Protein AF-A0A9P7K120-F1 (afdb_monomer_lite)

pLDDT: mean 93.37, std 8.49, range [53.16, 98.81]

Secondary structure (DSSP, 8-state):
--TT--S----TTTT-TTS--EEEEEEPTT--S-TT-EEE-B----TTS---B---EEEEEEE--GGGHHHHHHHHHHHHHH-GGGGGGS-TTEEEE-SEEEE-S-EEEEETTEEEEE-SHHHHHHHHHHHHHHHHHHHHHTTPPP--S-TT-

InterPro domains:
  IPR000209 Peptidase S8/S53 domain [PF00082] (11-138)
  IPR030400 Sedolisin domain [PS51695] (1-153)
  IPR036852 Peptidase S8/S53 domain superfamily [G3DSA:3.40.50.200] (1-153)
  IPR036852 Peptidase S8/S53 domain superfamily [SSF52743] (6-152)
  IPR050819 Tripeptidyl-peptidase I and related peptidases [PTHR14218] (6-152)

Radius of gyration: 17.69 Å; chains: 1; bounding box: 47×36×46 Å

Structure (mmCIF, N/CA/C/O backbone):
data_AF-A0A9P7K120-F1
#
_entry.id   AF-A0A9P7K120-F1
#
loop_
_atom_site.group_PDB
_atom_site.id
_atom_site.type_symbol
_atom_site.label_atom_id
_atom_site.label_alt_id
_atom_site.label_comp_id
_atom_site.label_asym_id
_atom_site.label_entity_id
_atom_site.label_seq_id
_atom_site.pdbx_PDB_ins_code
_atom_site.Cartn_x
_atom_site.Cartn_y
_atom_site.Cartn_z
_atom_site.occupancy
_atom_site.B_iso_or_equiv
_atom_site.auth_seq_id
_atom_site.auth_comp_id
_atom_site.auth_asym_id
_atom_site.auth_atom_id
_atom_site.pdbx_PDB_model_num
ATOM 1 N N . MET A 1 1 ? 14.335 -11.509 -5.312 1.00 54.91 1 MET A N 1
ATOM 2 C CA . MET A 1 1 ? 13.696 -11.378 -6.643 1.00 54.91 1 MET A CA 1
ATOM 3 C C . MET A 1 1 ? 14.367 -12.345 -7.598 1.00 54.91 1 MET A C 1
ATOM 5 O O . MET A 1 1 ? 15.561 -12.558 -7.448 1.00 54.91 1 MET A O 1
ATOM 9 N N . ASN A 1 2 ? 13.616 -12.971 -8.507 1.00 53.16 2 ASN A N 1
ATOM 10 C CA . ASN A 1 2 ? 14.176 -13.886 -9.502 1.00 53.16 2 ASN A CA 1
ATOM 11 C C . ASN A 1 2 ? 14.543 -13.073 -10.762 1.00 53.16 2 ASN A C 1
ATOM 13 O O . ASN A 1 2 ? 13.625 -12.598 -11.427 1.00 53.16 2 ASN A O 1
ATOM 17 N N . PRO A 1 3 ? 15.836 -12.886 -11.090 1.00 55.62 3 PRO A N 1
ATOM 18 C CA . PRO A 1 3 ? 16.260 -12.065 -12.226 1.00 55.62 3 PRO A CA 1
ATOM 19 C C . PRO A 1 3 ? 15.857 -12.631 -13.602 1.00 55.62 3 PRO A C 1
ATOM 21 O O . PRO A 1 3 ? 15.981 -11.924 -14.594 1.00 55.62 3 PRO A O 1
ATOM 24 N N . GLY A 1 4 ? 15.337 -13.865 -13.672 1.00 63.47 4 GLY A N 1
ATOM 25 C CA . GLY A 1 4 ? 14.730 -14.444 -14.879 1.00 63.47 4 GLY A CA 1
ATOM 26 C C . GLY A 1 4 ? 13.198 -14.360 -14.934 1.00 63.47 4 GLY A C 1
ATOM 27 O O . GLY A 1 4 ? 12.593 -14.949 -15.828 1.00 63.47 4 GLY A O 1
ATOM 28 N N . ALA A 1 5 ? 12.546 -13.695 -13.973 1.00 70.81 5 ALA A N 1
ATOM 29 C CA . ALA A 1 5 ? 11.091 -13.572 -13.964 1.00 70.81 5 ALA A CA 1
ATOM 30 C C . ALA A 1 5 ? 10.608 -12.602 -15.051 1.00 70.81 5 ALA A C 1
ATOM 32 O O . ALA A 1 5 ? 11.035 -11.453 -15.119 1.00 70.81 5 ALA A O 1
ATOM 33 N N . THR A 1 6 ? 9.663 -13.061 -15.866 1.00 83.38 6 THR A N 1
ATOM 34 C CA . THR A 1 6 ? 9.026 -12.277 -16.937 1.00 83.38 6 THR A CA 1
ATOM 35 C C . THR A 1 6 ? 7.705 -11.633 -16.508 1.00 83.38 6 THR A C 1
ATOM 37 O O . THR A 1 6 ? 7.078 -10.931 -17.295 1.00 83.38 6 THR A O 1
ATOM 40 N N . GLN A 1 7 ? 7.272 -11.869 -15.265 1.00 89.25 7 GLN A N 1
ATOM 41 C CA . GLN A 1 7 ? 6.018 -11.371 -14.701 1.00 89.25 7 GLN A CA 1
ATOM 42 C C . GLN A 1 7 ? 6.246 -10.730 -13.332 1.00 89.25 7 GLN A C 1
ATOM 44 O O . GLN A 1 7 ? 7.143 -11.122 -12.581 1.00 89.25 7 GLN A O 1
ATOM 49 N N . PHE A 1 8 ? 5.396 -9.766 -12.989 1.00 92.81 8 PHE A N 1
ATOM 50 C CA . PHE A 1 8 ? 5.364 -9.159 -11.667 1.00 92.81 8 PHE A CA 1
ATOM 51 C C . PHE A 1 8 ? 4.856 -10.148 -10.614 1.00 92.81 8 PHE A C 1
ATOM 53 O O . PHE A 1 8 ? 3.960 -10.958 -10.859 1.00 92.81 8 PHE A O 1
ATOM 60 N N . ALA A 1 9 ? 5.428 -10.058 -9.413 1.00 92.50 9 ALA A N 1
ATOM 61 C CA . ALA A 1 9 ? 5.109 -10.927 -8.289 1.00 92.50 9 ALA A CA 1
ATOM 62 C C . ALA A 1 9 ? 4.296 -10.149 -7.237 1.00 92.50 9 ALA A C 1
ATOM 64 O O . ALA A 1 9 ? 4.876 -9.350 -6.499 1.00 92.50 9 ALA A O 1
ATOM 65 N N . PRO A 1 10 ? 2.968 -10.348 -7.152 1.00 94.75 10 PRO A N 1
ATOM 66 C CA . PRO A 1 10 ? 2.157 -9.683 -6.142 1.00 94.75 10 PRO A CA 1
ATOM 67 C C . PRO A 1 10 ? 2.482 -10.195 -4.735 1.00 94.75 10 PRO A C 1
ATOM 69 O O . PRO A 1 10 ? 2.697 -11.388 -4.518 1.00 94.75 10 PRO A O 1
ATOM 72 N N . ALA A 1 11 ? 2.456 -9.289 -3.764 1.00 95.12 11 ALA A N 1
ATOM 73 C CA . ALA A 1 11 ? 2.742 -9.570 -2.368 1.00 95.12 11 ALA A CA 1
ATOM 74 C C . ALA A 1 11 ? 1.497 -10.065 -1.615 1.00 95.12 11 ALA A C 1
ATOM 76 O O . ALA A 1 11 ? 0.367 -9.615 -1.828 1.00 95.12 11 ALA A O 1
ATOM 77 N N . TRP A 1 12 ? 1.717 -10.978 -0.676 1.00 95.06 12 TRP A N 1
ATOM 78 C CA . TRP A 1 12 ? 0.747 -11.389 0.337 1.00 95.06 12 TRP A CA 1
ATOM 79 C C . TRP A 1 12 ? 1.204 -10.843 1.702 1.00 95.06 12 TRP A C 1
ATOM 81 O O . TRP A 1 12 ? 2.408 -10.868 1.954 1.00 95.06 12 TRP A O 1
ATOM 91 N N . PRO A 1 13 ? 0.310 -10.345 2.581 1.00 97.19 13 PRO A N 1
ATOM 92 C CA . PRO A 1 13 ? -1.154 -10.329 2.486 1.00 97.19 13 PRO A CA 1
ATOM 93 C C . PRO A 1 13 ? -1.765 -9.141 1.726 1.00 97.19 13 PRO A C 1
ATOM 95 O O . PRO A 1 13 ? -2.984 -9.085 1.603 1.00 97.19 13 PRO A O 1
ATOM 98 N N . ALA A 1 14 ? -0.968 -8.221 1.174 1.00 97.81 14 ALA A N 1
ATOM 99 C CA . ALA A 1 14 ? -1.475 -7.020 0.490 1.00 97.81 14 ALA A CA 1
ATOM 100 C C . ALA A 1 14 ? -2.471 -7.320 -0.653 1.00 97.81 14 ALA A C 1
ATOM 102 O O . ALA A 1 14 ? -3.445 -6.600 -0.854 1.00 97.81 14 ALA A O 1
ATOM 103 N N . SER A 1 15 ? -2.274 -8.425 -1.374 1.00 98.00 15 SER A N 1
ATOM 104 C CA . SER A 1 15 ? -3.174 -8.863 -2.447 1.00 98.00 15 SER A CA 1
ATOM 105 C C . SER A 1 15 ? -4.504 -9.481 -1.976 1.00 98.00 15 SER A C 1
ATOM 107 O O . SER A 1 15 ? -5.339 -9.824 -2.816 1.00 98.00 15 SER A O 1
ATOM 109 N N . CYS A 1 16 ? -4.732 -9.619 -0.666 1.00 98.19 16 CYS A N 1
ATOM 110 C CA . CYS A 1 16 ? -6.006 -10.048 -0.091 1.00 98.19 16 CYS A CA 1
ATOM 111 C C . CYS A 1 16 ? -7.083 -8.962 -0.296 1.00 98.19 1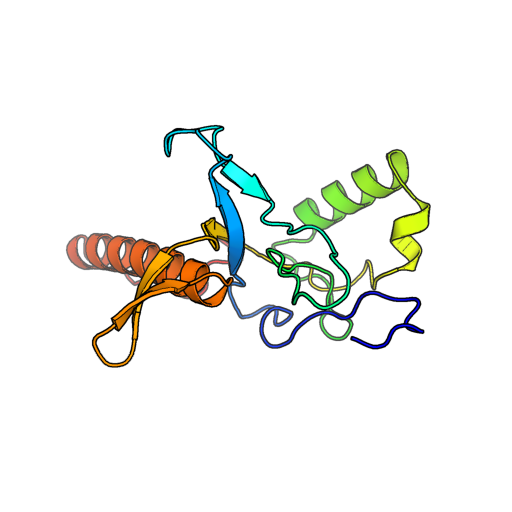6 CYS A C 1
ATOM 113 O O . CYS A 1 16 ? -6.825 -7.797 0.014 1.00 98.19 16 CYS A O 1
ATOM 115 N N . PRO A 1 17 ? -8.297 -9.295 -0.776 1.00 98.19 17 PRO A N 1
ATOM 116 C CA . PRO A 1 17 ? -9.369 -8.314 -0.958 1.00 98.19 17 PRO A CA 1
ATOM 117 C C . PRO A 1 17 ? -10.047 -7.895 0.357 1.00 98.19 17 PRO A C 1
ATOM 119 O O . PRO A 1 17 ? -10.892 -7.014 0.343 1.00 98.19 17 PRO A O 1
ATOM 122 N N . TRP A 1 18 ? -9.695 -8.503 1.493 1.00 97.88 18 TRP A N 1
ATOM 123 C CA . TRP A 1 18 ? -10.229 -8.145 2.818 1.00 97.88 18 TRP A CA 1
ATOM 124 C C . TRP A 1 18 ? -9.223 -7.388 3.691 1.00 97.88 18 TRP A C 1
ATOM 126 O O . TRP A 1 18 ? -9.461 -7.182 4.877 1.00 97.88 18 TRP A O 1
ATOM 136 N N . VAL A 1 19 ? -8.090 -6.989 3.112 1.00 98.06 19 VAL A N 1
ATOM 137 C CA . VAL A 1 19 ? -7.067 -6.173 3.768 1.00 98.06 19 VAL A CA 1
ATOM 138 C C . VAL A 1 19 ? -7.016 -4.829 3.060 1.00 98.06 19 VAL A C 1
ATOM 140 O O . VAL A 1 19 ? -6.917 -4.788 1.834 1.00 98.06 19 VAL A O 1
ATOM 143 N N . THR A 1 20 ? -7.031 -3.744 3.832 1.00 98.44 20 THR A N 1
ATOM 144 C CA . THR A 1 20 ? -6.653 -2.420 3.332 1.00 98.44 20 THR A CA 1
ATOM 145 C C . THR A 1 20 ? -5.135 -2.373 3.188 1.00 98.44 20 THR A C 1
ATOM 147 O O . THR A 1 20 ? -4.409 -2.260 4.174 1.00 98.44 20 THR A O 1
ATOM 150 N N . ALA A 1 21 ? -4.643 -2.525 1.963 1.00 98.50 21 ALA A N 1
ATOM 151 C CA . ALA A 1 21 ? -3.222 -2.523 1.655 1.00 98.50 21 ALA A CA 1
ATOM 152 C C . ALA A 1 21 ? -2.698 -1.085 1.562 1.00 98.50 21 ALA A C 1
ATOM 154 O O . ALA A 1 21 ? -3.264 -0.264 0.838 1.00 98.50 21 ALA A O 1
ATOM 155 N N . VAL A 1 22 ? -1.596 -0.799 2.258 1.00 98.69 22 VAL A N 1
ATOM 156 C CA . VAL A 1 22 ? -0.960 0.524 2.280 1.00 98.69 22 VAL A CA 1
ATOM 157 C C . VAL A 1 22 ? 0.361 0.473 1.520 1.00 98.69 22 VAL A C 1
ATOM 159 O O . VAL A 1 22 ? 1.261 -0.290 1.870 1.00 98.69 22 VAL A O 1
ATOM 162 N N . GLY A 1 23 ? 0.450 1.268 0.456 1.00 98.31 23 GLY A N 1
ATOM 163 C CA . GLY A 1 23 ? 1.672 1.481 -0.310 1.00 98.31 23 GLY A CA 1
ATOM 164 C C . GLY A 1 23 ? 2.502 2.646 0.216 1.00 98.31 23 GLY A C 1
ATOM 165 O O . GLY A 1 23 ? 2.141 3.305 1.193 1.00 98.31 23 GLY A O 1
ATOM 166 N N . GLY A 1 24 ? 3.625 2.888 -0.451 1.00 97.75 24 GLY A N 1
ATOM 167 C CA . GLY A 1 24 ? 4.609 3.882 -0.041 1.00 97.75 24 GLY A CA 1
ATOM 168 C C . GLY A 1 24 ? 4.769 5.043 -1.013 1.00 97.75 24 GLY A C 1
ATOM 169 O O . GLY A 1 24 ? 4.964 4.859 -2.215 1.00 97.75 24 GLY A O 1
ATOM 170 N N . THR A 1 25 ? 4.765 6.240 -0.455 1.00 96.56 25 THR A N 1
ATOM 171 C CA . THR A 1 25 ? 5.145 7.495 -1.108 1.00 96.56 25 THR A CA 1
ATOM 172 C C . THR A 1 25 ? 6.379 8.090 -0.433 1.00 96.56 25 THR A C 1
ATOM 174 O O . THR A 1 25 ? 6.858 7.580 0.580 1.00 96.56 25 THR A O 1
ATOM 177 N N . GLN A 1 26 ? 6.923 9.162 -0.993 1.00 94.69 26 GLN A N 1
ATOM 178 C CA . GLN A 1 26 ? 7.965 9.965 -0.364 1.00 94.69 26 GLN A CA 1
ATOM 179 C C . GLN A 1 26 ? 7.691 11.450 -0.581 1.00 94.69 26 GLN A C 1
ATOM 181 O O . GLN A 1 26 ? 7.099 11.842 -1.589 1.00 94.69 26 GLN A O 1
ATOM 186 N N . VAL A 1 27 ? 8.158 12.287 0.341 1.00 93.31 27 VAL A N 1
ATOM 187 C CA . VAL A 1 27 ? 8.254 13.730 0.094 1.00 93.31 27 VAL A CA 1
ATOM 188 C C . VAL A 1 27 ? 9.437 13.985 -0.840 1.00 93.31 27 VAL A C 1
ATOM 190 O O . VAL A 1 27 ? 10.535 13.478 -0.607 1.00 93.31 27 VAL A O 1
ATOM 193 N N . LYS A 1 28 ? 9.218 14.777 -1.893 1.00 90.06 28 LYS A N 1
ATOM 194 C CA . LYS A 1 28 ? 10.255 15.193 -2.845 1.00 90.06 28 LYS A CA 1
ATOM 195 C C . LYS A 1 28 ? 11.460 15.776 -2.112 1.00 90.06 28 LYS A C 1
ATOM 197 O O . LYS A 1 28 ? 11.310 16.583 -1.193 1.00 90.06 28 LYS A O 1
ATOM 202 N N . ALA A 1 29 ? 12.659 15.406 -2.553 1.00 85.19 29 ALA A N 1
ATOM 203 C CA . ALA A 1 29 ? 13.896 15.895 -1.958 1.00 85.19 29 ALA A CA 1
ATOM 204 C C . ALA A 1 29 ? 13.934 17.436 -1.940 1.00 85.19 29 ALA A C 1
ATOM 206 O O . ALA A 1 29 ? 13.723 18.088 -2.963 1.00 85.19 29 ALA A O 1
ATOM 207 N N . GLY A 1 30 ? 14.189 18.014 -0.763 1.00 83.44 30 GLY A N 1
ATOM 208 C CA . GLY A 1 30 ? 14.235 19.466 -0.563 1.00 83.44 30 GLY A CA 1
ATOM 209 C C . GLY A 1 30 ? 12.872 20.166 -0.504 1.00 83.44 30 GLY A C 1
ATOM 210 O O . GLY A 1 30 ? 12.837 21.387 -0.360 1.00 83.44 30 GLY A O 1
ATOM 211 N N . ALA A 1 31 ? 11.757 19.435 -0.591 1.00 87.69 31 ALA A N 1
ATOM 212 C CA . ALA A 1 31 ? 10.424 19.995 -0.415 1.00 87.69 31 ALA A CA 1
ATOM 213 C C . ALA A 1 31 ? 9.958 19.903 1.045 1.00 87.69 31 ALA A C 1
ATOM 215 O O . ALA A 1 31 ? 10.287 18.969 1.776 1.00 87.69 31 ALA A O 1
ATOM 216 N N . SER A 1 32 ? 9.129 20.861 1.454 1.00 85.19 32 SER A N 1
ATOM 217 C CA . SER A 1 32 ? 8.347 20.750 2.686 1.00 85.19 32 SER A CA 1
ATOM 218 C C . SER A 1 32 ? 7.168 19.797 2.482 1.00 85.19 32 SER A C 1
ATOM 220 O O . SER A 1 32 ? 6.668 19.656 1.367 1.00 85.19 32 SER A O 1
ATOM 222 N N . ALA A 1 33 ? 6.673 19.193 3.564 1.00 81.44 33 ALA A N 1
ATOM 223 C CA . ALA A 1 33 ? 5.476 18.352 3.553 1.00 81.44 33 ALA A CA 1
ATOM 224 C C . ALA A 1 33 ? 4.197 19.191 3.342 1.00 81.44 33 ALA A C 1
ATOM 226 O O . ALA A 1 33 ? 3.433 1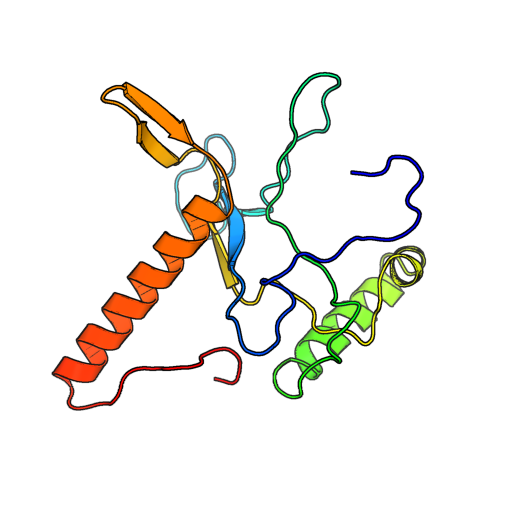9.450 4.269 1.00 81.44 33 ALA A O 1
ATOM 227 N N . VAL A 1 34 ? 3.992 19.654 2.109 1.00 85.81 34 VAL A N 1
ATOM 228 C CA . VAL A 1 34 ? 2.825 20.421 1.655 1.00 85.81 34 VAL A CA 1
ATOM 229 C C . VAL A 1 34 ? 2.100 19.667 0.534 1.00 85.81 34 VAL A C 1
ATOM 231 O O . VAL A 1 34 ? 2.710 18.820 -0.127 1.00 85.81 34 VAL A O 1
ATOM 234 N N . PRO A 1 35 ? 0.812 19.956 0.271 1.00 83.75 35 PRO A N 1
ATOM 235 C CA . PRO A 1 35 ? 0.097 19.337 -0.842 1.00 83.75 35 PRO A CA 1
ATOM 236 C C . PRO A 1 35 ? 0.868 19.460 -2.169 1.00 83.75 35 PRO A C 1
ATOM 238 O O . PRO A 1 35 ? 1.339 20.538 -2.524 1.00 83.75 35 PRO A O 1
ATOM 241 N N . GLY A 1 36 ? 1.014 18.348 -2.899 1.00 85.50 36 GLY A N 1
ATOM 242 C CA . GLY A 1 36 ? 1.759 18.278 -4.170 1.00 85.50 36 GLY A CA 1
ATOM 243 C C . GLY A 1 36 ? 3.266 17.996 -4.044 1.00 85.50 36 GLY A C 1
ATOM 244 O O . GLY A 1 36 ? 3.938 17.763 -5.059 1.00 85.50 36 GLY A O 1
ATOM 245 N N . ALA A 1 37 ? 3.801 17.968 -2.820 1.00 90.12 37 ALA A N 1
ATOM 246 C CA . ALA A 1 37 ? 5.193 17.606 -2.550 1.00 90.12 37 ALA A CA 1
ATOM 247 C C . ALA A 1 37 ? 5.433 16.088 -2.472 1.00 90.12 37 ALA A C 1
ATOM 249 O O . ALA A 1 37 ? 6.579 15.664 -2.386 1.00 90.12 37 ALA A O 1
ATOM 250 N N . GLU A 1 38 ? 4.378 15.277 -2.502 1.00 94.69 38 GLU A N 1
ATOM 251 C CA . GLU A 1 38 ? 4.454 13.822 -2.384 1.00 94.69 38 GLU A CA 1
ATOM 252 C C . GLU A 1 38 ? 4.535 13.145 -3.762 1.00 94.69 38 GLU A C 1
ATOM 254 O O . GLU A 1 38 ? 3.876 13.563 -4.719 1.00 94.69 38 GLU A O 1
ATOM 259 N N . GLU A 1 39 ? 5.358 12.106 -3.873 1.00 94.81 39 GLU A N 1
ATOM 260 C CA . GLU A 1 39 ? 5.525 11.290 -5.076 1.00 94.81 39 GLU A CA 1
ATOM 261 C C . GLU A 1 39 ? 5.656 9.802 -4.735 1.00 94.81 39 GLU A C 1
ATOM 263 O O . GLU A 1 39 ? 5.760 9.416 -3.570 1.00 94.81 39 GLU A O 1
ATOM 268 N N . VAL A 1 40 ? 5.637 8.945 -5.756 1.00 95.88 40 VAL A N 1
ATOM 269 C CA . VAL A 1 40 ? 5.848 7.504 -5.570 1.00 95.88 40 VAL A CA 1
ATOM 270 C C . VAL A 1 40 ? 7.239 7.275 -4.984 1.00 95.88 40 VAL A C 1
ATOM 272 O O . VAL A 1 40 ? 8.229 7.729 -5.555 1.00 95.88 40 VAL A O 1
ATOM 275 N N . TRP A 1 41 ? 7.328 6.528 -3.883 1.00 94.75 41 TRP A N 1
ATOM 276 C CA . TRP A 1 41 ? 8.623 6.075 -3.386 1.00 94.75 41 TRP A CA 1
ATOM 277 C C . TRP A 1 41 ? 9.159 4.991 -4.317 1.00 94.75 41 TRP A C 1
ATOM 279 O O . TRP A 1 41 ? 8.574 3.909 -4.435 1.00 94.75 41 TRP A O 1
ATOM 289 N N . ASN A 1 42 ? 10.239 5.304 -5.025 1.00 92.44 42 ASN A N 1
ATOM 290 C CA . ASN A 1 42 ? 10.876 4.404 -5.974 1.00 92.44 42 ASN A CA 1
ATOM 291 C C . ASN A 1 42 ? 12.373 4.708 -6.034 1.00 92.44 42 ASN A C 1
ATOM 293 O O . ASN A 1 42 ? 12.797 5.663 -6.686 1.00 92.44 42 ASN A O 1
ATOM 297 N N . GLU A 1 43 ? 13.163 3.914 -5.324 1.00 86.75 43 GLU A N 1
ATOM 298 C CA . GLU A 1 43 ? 14.605 4.106 -5.265 1.00 86.75 43 GLU A CA 1
ATOM 299 C C . GLU A 1 43 ? 15.296 3.581 -6.521 1.00 86.75 43 GLU A C 1
ATOM 301 O O . GLU A 1 43 ? 14.869 2.614 -7.157 1.00 86.75 43 GLU A O 1
ATOM 306 N N . ALA A 1 44 ? 16.402 4.231 -6.879 1.00 80.44 44 ALA A N 1
ATOM 307 C CA . ALA A 1 44 ? 17.212 3.802 -8.004 1.00 80.44 44 ALA A CA 1
ATOM 308 C C . ALA A 1 44 ? 17.805 2.411 -7.744 1.00 80.44 44 ALA A C 1
ATOM 310 O O . ALA A 1 44 ? 18.324 2.120 -6.666 1.00 80.44 44 ALA A O 1
ATOM 311 N N . ILE A 1 45 ? 17.790 1.564 -8.772 1.00 77.94 45 ILE A N 1
ATOM 312 C CA . ILE A 1 45 ? 18.474 0.274 -8.731 1.00 77.94 45 ILE A CA 1
ATOM 313 C C . ILE A 1 45 ? 19.974 0.539 -8.881 1.00 77.94 45 ILE A C 1
ATOM 315 O O . ILE A 1 45 ? 20.456 0.820 -9.979 1.00 77.94 45 ILE A O 1
ATOM 319 N N . VAL A 1 46 ? 20.711 0.446 -7.774 1.00 79.44 46 VAL A N 1
ATOM 320 C CA . VAL A 1 46 ? 22.172 0.586 -7.743 1.00 79.44 46 VAL A CA 1
ATOM 321 C C . VAL A 1 46 ? 22.798 -0.782 -7.439 1.00 79.44 46 VAL A C 1
ATOM 323 O O . VAL A 1 46 ? 22.410 -1.417 -6.456 1.00 79.44 46 VAL A O 1
ATOM 326 N N . PRO A 1 47 ? 23.755 -1.275 -8.252 1.00 78.94 47 PRO A N 1
ATOM 327 C CA . PRO A 1 47 ? 24.415 -2.552 -7.991 1.00 78.94 47 PRO A CA 1
ATOM 328 C C . PRO A 1 47 ? 25.018 -2.614 -6.583 1.00 78.94 47 PRO A C 1
ATOM 330 O O . PRO A 1 47 ? 25.771 -1.730 -6.185 1.00 78.94 47 PRO A O 1
ATOM 333 N N . GLY A 1 48 ? 24.693 -3.670 -5.834 1.00 76.12 48 GLY A N 1
ATOM 334 C CA . GLY A 1 48 ? 25.183 -3.871 -4.465 1.00 76.12 48 GLY A CA 1
ATOM 335 C C . GLY A 1 48 ? 24.401 -3.130 -3.374 1.00 76.12 48 GLY A C 1
ATOM 336 O O . GLY A 1 48 ? 24.721 -3.305 -2.202 1.00 76.12 48 GLY A O 1
ATOM 337 N N . VAL A 1 49 ? 23.366 -2.360 -3.726 1.00 75.00 49 VAL A N 1
ATOM 338 C CA . VAL A 1 49 ? 22.494 -1.659 -2.773 1.00 75.00 49 VAL A CA 1
ATOM 339 C C . VAL A 1 49 ? 21.087 -2.250 -2.849 1.00 75.00 49 VAL A C 1
ATOM 341 O O . VAL A 1 49 ? 20.567 -2.518 -3.935 1.00 75.00 49 VAL A O 1
ATOM 344 N N . ALA A 1 50 ? 20.469 -2.492 -1.692 1.00 73.75 50 ALA A N 1
ATOM 345 C CA . ALA A 1 50 ? 19.059 -2.857 -1.646 1.00 73.75 50 ALA A CA 1
ATOM 346 C C . ALA A 1 50 ? 18.228 -1.687 -2.183 1.00 73.75 50 ALA A C 1
ATOM 348 O O . ALA A 1 50 ? 18.435 -0.551 -1.775 1.00 73.75 50 ALA A O 1
ATOM 349 N N . PHE A 1 51 ? 17.305 -1.969 -3.096 1.00 76.88 51 PHE A N 1
ATOM 350 C CA . PHE A 1 51 ? 16.364 -0.975 -3.589 1.00 76.88 51 PHE A CA 1
ATOM 351 C C . PHE A 1 51 ? 15.004 -1.214 -2.958 1.00 76.88 51 PHE A C 1
ATOM 353 O O . PHE A 1 51 ? 14.575 -2.362 -2.782 1.00 76.88 51 PHE A O 1
ATOM 360 N N . PHE A 1 52 ? 14.303 -0.128 -2.680 1.00 85.38 52 PHE A N 1
ATOM 361 C CA . PHE A 1 52 ? 12.964 -0.189 -2.139 1.00 85.38 52 PHE A CA 1
ATOM 362 C C . PHE A 1 52 ? 11.985 0.630 -2.980 1.00 85.38 52 PHE A C 1
ATOM 364 O O . PHE A 1 52 ? 12.341 1.556 -3.707 1.00 85.38 52 PHE A O 1
ATOM 371 N N . SER A 1 53 ? 10.717 0.235 -2.925 1.00 92.19 53 SER A N 1
ATOM 372 C CA . SER A 1 53 ? 9.637 0.941 -3.605 1.00 92.19 53 SER A CA 1
ATOM 373 C C . SER A 1 53 ? 8.344 0.814 -2.813 1.00 92.19 53 SER A C 1
ATOM 375 O O . SER A 1 53 ? 8.201 -0.068 -1.962 1.00 92.19 53 SER A O 1
ATOM 377 N N . GLY A 1 54 ? 7.377 1.671 -3.132 1.00 93.69 54 GLY A N 1
ATOM 378 C CA . GLY A 1 54 ? 6.083 1.725 -2.460 1.00 93.69 54 GLY A CA 1
ATOM 379 C C . GLY A 1 54 ? 5.235 0.456 -2.544 1.00 93.69 54 GLY A C 1
ATOM 380 O O . GLY A 1 54 ? 4.287 0.329 -1.777 1.00 93.69 54 GLY A O 1
ATOM 381 N N . GLY A 1 55 ? 5.569 -0.488 -3.428 1.00 94.19 55 GLY A N 1
ATOM 382 C CA . GLY A 1 55 ? 4.820 -1.725 -3.619 1.00 94.19 55 GLY A CA 1
ATOM 383 C C . GLY A 1 55 ? 3.455 -1.513 -4.285 1.00 94.19 55 GLY A C 1
ATOM 384 O O . GLY A 1 55 ? 2.755 -0.529 -4.074 1.00 94.19 55 GLY A O 1
ATOM 385 N N . GLY A 1 56 ? 3.059 -2.474 -5.110 1.00 96.50 56 GLY A N 1
ATOM 386 C CA . GLY A 1 56 ? 1.783 -2.449 -5.814 1.00 96.50 56 GLY A CA 1
ATOM 387 C C . GLY A 1 56 ? 1.726 -3.548 -6.861 1.00 96.50 56 GLY A C 1
ATOM 388 O O . GLY A 1 56 ? 2.746 -4.158 -7.187 1.00 96.50 56 GLY A O 1
ATOM 389 N N . GLY A 1 57 ? 0.534 -3.833 -7.368 1.00 96.81 57 GLY A N 1
ATOM 390 C CA . GLY A 1 57 ? 0.355 -4.836 -8.410 1.00 96.81 57 GLY A CA 1
ATOM 391 C C . GLY A 1 57 ? -1.029 -5.458 -8.404 1.00 96.81 57 GLY A C 1
ATOM 392 O O . GLY A 1 57 ? -1.961 -4.932 -7.805 1.00 96.81 57 GLY A O 1
ATOM 393 N N . PHE A 1 58 ? -1.148 -6.599 -9.081 1.00 98.44 58 PHE A N 1
ATOM 394 C CA . PHE A 1 58 ? -2.399 -7.329 -9.252 1.00 98.44 58 PHE A CA 1
ATOM 395 C C . PHE A 1 58 ? -2.258 -8.758 -8.739 1.00 98.44 58 PHE A C 1
ATOM 397 O O . PHE A 1 58 ? -1.304 -9.454 -9.075 1.00 98.44 58 PHE A O 1
ATOM 404 N N . SER A 1 59 ? -3.216 -9.207 -7.930 1.00 98.12 59 SER A N 1
ATOM 405 C CA . SER A 1 59 ? -3.238 -10.561 -7.381 1.00 98.12 59 SER A CA 1
ATOM 406 C C . SER A 1 59 ? -3.292 -11.631 -8.475 1.00 98.12 59 SER A C 1
ATOM 408 O O . SER A 1 59 ? -4.120 -11.569 -9.382 1.00 98.12 59 SER A O 1
ATOM 410 N N . ASN A 1 60 ? -2.499 -12.690 -8.317 1.00 97.19 60 ASN A N 1
ATOM 411 C CA . ASN A 1 60 ? -2.604 -13.907 -9.131 1.00 97.19 60 ASN A CA 1
ATOM 412 C C . ASN A 1 60 ? -3.631 -14.911 -8.570 1.00 97.19 60 ASN A C 1
ATOM 414 O O . ASN A 1 60 ? -3.811 -15.979 -9.144 1.00 97.19 60 ASN A O 1
ATOM 418 N N . ARG A 1 61 ? -4.289 -14.593 -7.444 1.00 96.88 61 ARG A N 1
ATOM 419 C CA . ARG A 1 61 ? -5.202 -15.509 -6.737 1.00 96.88 61 ARG A CA 1
ATOM 420 C C . ARG A 1 61 ? -6.623 -14.978 -6.615 1.00 96.88 61 ARG A C 1
ATOM 422 O O . ARG A 1 61 ? -7.569 -15.734 -6.809 1.00 96.88 61 ARG A O 1
ATOM 429 N N . PHE A 1 62 ? -6.778 -13.708 -6.257 1.00 98.44 62 PHE A N 1
ATOM 430 C CA . PHE A 1 62 ? -8.090 -13.117 -6.006 1.00 98.44 62 PHE A CA 1
ATOM 431 C C . PHE A 1 62 ? -8.535 -12.303 -7.220 1.00 98.44 62 PHE A C 1
ATOM 433 O O . PHE A 1 62 ? -7.750 -11.473 -7.686 1.00 98.44 62 PHE A O 1
ATOM 440 N N . PRO A 1 63 ? -9.762 -12.510 -7.732 1.00 98.44 63 PRO A N 1
ATOM 441 C CA . PRO A 1 63 ? -10.299 -11.688 -8.810 1.00 98.44 63 PRO A CA 1
ATOM 442 C C . PRO A 1 63 ? -10.497 -10.245 -8.339 1.00 98.44 63 PRO A C 1
ATOM 444 O O . PRO A 1 63 ? -10.557 -9.981 -7.136 1.00 98.44 63 PRO A O 1
ATOM 447 N N . THR A 1 64 ? -10.623 -9.309 -9.280 1.00 98.50 64 THR A N 1
ATOM 448 C CA . THR A 1 64 ? -10.952 -7.912 -8.971 1.00 98.50 64 THR A CA 1
ATOM 449 C C . THR A 1 64 ? -12.290 -7.827 -8.210 1.00 98.50 64 THR A C 1
ATOM 451 O O . THR A 1 64 ? -13.334 -8.155 -8.783 1.00 98.50 64 THR A O 1
ATOM 454 N N . PRO A 1 65 ? -12.301 -7.391 -6.935 1.00 98.19 65 PRO A N 1
ATOM 455 C CA . PRO A 1 65 ? -13.533 -7.263 -6.165 1.00 98.19 65 PRO A CA 1
ATOM 456 C C . PRO A 1 65 ? -14.407 -6.120 -6.692 1.00 98.19 65 PRO A C 1
ATOM 458 O O . PRO A 1 65 ? -13.898 -5.138 -7.234 1.00 98.19 65 PRO A O 1
ATOM 461 N N . ALA A 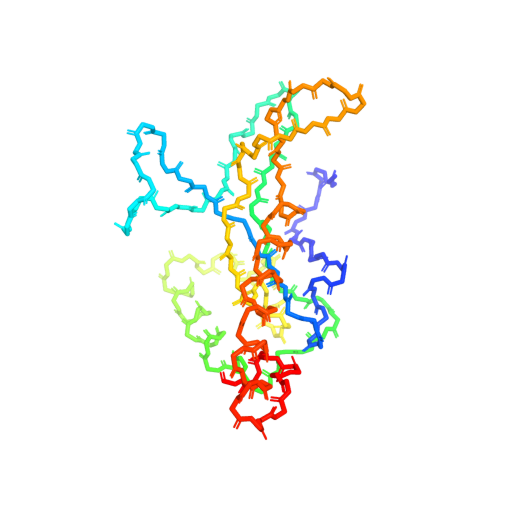1 66 ? -15.727 -6.238 -6.507 1.00 98.25 66 ALA A N 1
ATOM 462 C CA . ALA A 1 66 ? -16.720 -5.315 -7.069 1.00 98.25 66 ALA A CA 1
ATOM 463 C C . ALA A 1 66 ? -16.427 -3.838 -6.755 1.00 98.25 66 ALA A C 1
ATOM 465 O O . ALA A 1 66 ? -16.492 -3.000 -7.650 1.00 98.25 66 ALA A O 1
ATOM 466 N N . TYR A 1 67 ? -16.015 -3.539 -5.518 1.00 97.94 67 TYR A N 1
ATOM 467 C CA . TYR A 1 67 ? -15.762 -2.171 -5.060 1.00 97.94 67 TYR A CA 1
ATOM 468 C C . TYR A 1 67 ? -14.617 -1.452 -5.796 1.00 97.94 67 TYR A C 1
ATOM 470 O O . TYR A 1 67 ? -14.561 -0.231 -5.767 1.00 97.94 67 TYR A O 1
ATOM 478 N N . GLN A 1 68 ? -13.714 -2.173 -6.474 1.00 98.00 68 GLN A N 1
ATOM 479 C CA . GLN A 1 68 ? -12.607 -1.558 -7.220 1.00 98.00 68 GLN A CA 1
ATOM 480 C C . GLN A 1 68 ? -12.691 -1.775 -8.737 1.00 98.00 68 GLN A C 1
ATOM 482 O O . GLN A 1 68 ? -11.775 -1.373 -9.452 1.00 98.00 68 GLN A O 1
ATOM 487 N N . GLN A 1 69 ? -13.755 -2.407 -9.253 1.00 98.00 69 GLN A N 1
ATOM 488 C CA . GLN A 1 69 ? -13.872 -2.725 -10.684 1.00 98.00 69 GLN A CA 1
ATOM 489 C C . GLN A 1 69 ? -13.776 -1.478 -11.565 1.00 98.00 69 GLN A C 1
ATOM 491 O O . GLN A 1 69 ? -13.020 -1.475 -12.534 1.00 98.00 69 GLN A O 1
ATOM 496 N N . GLN A 1 70 ? -14.490 -0.406 -11.209 1.00 98.00 70 GLN A N 1
ATOM 497 C CA . GLN A 1 70 ? -14.488 0.837 -11.982 1.00 98.00 70 GLN A CA 1
ATOM 498 C C . GLN A 1 70 ? -13.096 1.486 -12.016 1.00 98.00 70 GLN A C 1
ATOM 500 O O . GLN A 1 70 ? -12.601 1.829 -13.090 1.00 98.00 70 GLN A O 1
ATOM 505 N N . THR A 1 71 ? -12.440 1.603 -10.858 1.00 97.69 71 THR A N 1
ATOM 506 C CA . THR A 1 71 ? -11.092 2.179 -10.736 1.00 97.69 71 THR A CA 1
ATOM 507 C C . THR A 1 71 ? -10.061 1.359 -11.508 1.00 97.69 71 THR A C 1
ATOM 509 O O . THR A 1 71 ? -9.274 1.910 -12.278 1.00 97.69 71 THR A O 1
ATOM 512 N N . VAL A 1 72 ? -10.098 0.030 -11.365 1.00 98.31 72 VAL A N 1
ATOM 513 C CA . VAL A 1 72 ? -9.195 -0.882 -12.077 1.00 98.31 72 VAL A CA 1
ATOM 514 C C . VAL A 1 72 ? -9.410 -0.803 -13.583 1.00 98.31 72 VAL A C 1
ATOM 516 O O . VAL A 1 72 ? -8.438 -0.676 -14.324 1.00 98.31 72 VAL A O 1
ATOM 519 N N . GLN A 1 73 ? -10.658 -0.809 -14.054 1.00 98.31 73 GLN A N 1
ATOM 520 C CA . GLN A 1 73 ? -10.942 -0.680 -15.481 1.00 98.31 73 GLN A CA 1
ATOM 521 C C . GLN A 1 73 ? -10.424 0.652 -16.039 1.00 98.31 73 GLN A C 1
ATOM 523 O O . GLN A 1 73 ? -9.861 0.681 -17.134 1.00 98.31 73 GLN A O 1
ATOM 528 N N . GLY A 1 74 ? -10.565 1.745 -15.282 1.00 98.50 74 GLY A N 1
ATOM 529 C CA . GLY A 1 74 ? -9.998 3.047 -15.633 1.00 98.50 74 GLY A CA 1
ATOM 530 C C . GLY A 1 74 ? -8.479 2.992 -15.812 1.00 98.50 74 GLY A C 1
ATOM 531 O O . GLY A 1 74 ? -7.969 3.421 -16.849 1.00 98.50 74 GLY A O 1
ATOM 532 N N . TYR A 1 75 ? -7.768 2.394 -14.851 1.00 98.06 75 TYR A N 1
ATOM 533 C CA . TYR A 1 75 ? -6.319 2.192 -14.931 1.00 98.06 75 TYR A CA 1
ATOM 534 C C . TYR A 1 75 ? -5.916 1.341 -16.142 1.00 98.06 75 TYR A C 1
ATOM 536 O O . TYR A 1 75 ? -5.045 1.745 -16.910 1.00 98.06 75 TYR A O 1
ATOM 544 N N . LEU A 1 76 ? -6.570 0.194 -16.358 1.00 98.38 76 LEU A N 1
ATOM 545 C CA . LEU A 1 76 ? -6.251 -0.715 -17.464 1.00 98.38 76 LEU A CA 1
ATOM 546 C C . LEU A 1 76 ? -6.494 -0.065 -18.830 1.00 98.38 76 LEU A C 1
ATOM 548 O O . LEU A 1 76 ? -5.671 -0.213 -19.728 1.00 98.38 76 LEU A O 1
ATOM 552 N N . ASN A 1 77 ? -7.574 0.706 -18.977 1.00 98.38 77 ASN A N 1
ATOM 553 C CA . ASN A 1 77 ? -7.847 1.471 -20.195 1.00 98.38 77 ASN A CA 1
ATOM 554 C C . ASN A 1 77 ? -6.789 2.556 -20.439 1.00 98.38 77 ASN A C 1
ATOM 556 O O . ASN A 1 77 ? -6.422 2.810 -21.585 1.00 98.38 77 ASN A O 1
ATOM 560 N N . GLY A 1 78 ? -6.311 3.208 -19.375 1.00 98.25 78 GLY A N 1
ATOM 561 C CA . GLY A 1 78 ? -5.209 4.165 -19.452 1.00 98.25 78 GLY A CA 1
ATOM 562 C C . GLY A 1 78 ? -3.910 3.493 -19.889 1.00 98.25 78 GLY A C 1
ATOM 563 O O . GLY A 1 78 ? -3.285 3.941 -20.847 1.00 98.25 78 GLY A O 1
ATOM 564 N N . LEU A 1 79 ? -3.558 2.375 -19.252 1.00 97.44 79 LEU A N 1
ATOM 565 C CA . LEU A 1 79 ? -2.352 1.611 -19.560 1.00 97.44 79 LEU A CA 1
ATOM 566 C C . LEU A 1 79 ? -2.378 1.041 -20.982 1.00 97.44 79 LEU A C 1
ATOM 568 O O . LEU A 1 79 ? -1.382 1.120 -21.687 1.00 97.44 79 LEU A O 1
ATOM 572 N N . GLN A 1 80 ? -3.530 0.556 -21.450 1.00 98.00 80 GLN A N 1
ATOM 573 C CA . GLN A 1 80 ? -3.714 0.106 -22.832 1.00 98.00 80 GLN A CA 1
ATOM 574 C C . GLN A 1 80 ? -3.388 1.203 -23.859 1.00 98.00 80 GLN A C 1
ATOM 576 O O . GLN A 1 80 ? -2.955 0.889 -24.968 1.00 98.00 80 GLN A O 1
ATOM 581 N N . LYS A 1 81 ? -3.609 2.478 -23.512 1.00 98.12 81 LYS A N 1
ATOM 582 C CA . LYS A 1 81 ? -3.314 3.625 -24.381 1.00 98.12 81 LYS A CA 1
ATOM 583 C C . LYS A 1 81 ? -1.865 4.093 -24.271 1.00 98.12 81 LYS A C 1
ATOM 585 O O . LYS A 1 81 ? -1.300 4.493 -25.282 1.00 98.12 81 LYS A O 1
ATOM 590 N N . SER A 1 82 ? -1.290 4.097 -23.067 1.00 97.94 82 SER A N 1
ATOM 591 C CA . SER A 1 82 ? 0.041 4.665 -22.819 1.00 97.94 82 SER A CA 1
ATOM 592 C C . SER A 1 82 ? 1.180 3.658 -22.969 1.00 97.94 82 SER A C 1
ATOM 594 O O . SER A 1 82 ? 2.234 4.014 -23.485 1.00 97.94 82 SER A O 1
ATOM 596 N N . ASP A 1 83 ? 0.980 2.417 -22.526 1.00 96.75 83 ASP A N 1
ATOM 597 C CA . ASP A 1 83 ? 1.960 1.337 -22.610 1.00 96.75 83 ASP A CA 1
ATOM 598 C C . ASP A 1 83 ? 1.281 -0.050 -22.570 1.00 96.75 83 ASP A C 1
ATOM 600 O O . ASP A 1 83 ? 1.251 -0.726 -21.532 1.00 96.75 83 ASP A O 1
ATOM 604 N N . PRO A 1 84 ? 0.724 -0.505 -23.704 1.00 95.56 84 PRO A N 1
ATOM 605 C CA . PRO A 1 84 ? 0.003 -1.771 -23.769 1.00 95.56 84 PRO A CA 1
ATOM 606 C C . PRO A 1 84 ? 0.885 -3.000 -23.515 1.00 95.56 84 PRO A C 1
ATOM 608 O O . PRO A 1 84 ? 0.366 -4.035 -23.099 1.00 95.56 84 PRO A O 1
ATOM 611 N N . ALA A 1 85 ? 2.205 -2.911 -23.718 1.00 94.00 85 ALA A N 1
ATOM 612 C CA . ALA A 1 85 ? 3.110 -4.041 -23.508 1.00 94.00 85 ALA A CA 1
ATOM 613 C C . ALA A 1 85 ? 3.141 -4.482 -22.033 1.00 94.00 85 ALA A C 1
ATOM 615 O O . ALA A 1 85 ? 3.279 -5.670 -21.737 1.00 94.00 85 ALA A O 1
ATOM 616 N N . ARG A 1 86 ? 2.927 -3.546 -21.097 1.00 93.75 86 ARG A N 1
ATOM 617 C CA . ARG A 1 86 ? 2.886 -3.834 -19.654 1.00 93.75 86 ARG A CA 1
ATOM 618 C C . ARG A 1 86 ? 1.707 -4.707 -19.228 1.00 93.75 86 ARG A C 1
ATOM 620 O O . ARG A 1 86 ? 1.812 -5.374 -18.201 1.00 93.75 86 ARG A O 1
ATOM 627 N N . LEU A 1 87 ? 0.617 -4.762 -19.998 1.00 94.56 87 LEU A N 1
ATOM 628 C CA . LEU A 1 87 ? -0.558 -5.581 -19.663 1.00 94.56 87 LEU A CA 1
ATOM 629 C C . LEU A 1 87 ? -0.260 -7.087 -19.649 1.00 94.56 87 LEU A C 1
ATOM 631 O O . LEU A 1 87 ? -0.977 -7.836 -18.993 1.00 94.56 87 LEU A O 1
ATOM 635 N N . GLY A 1 88 ? 0.797 -7.530 -20.339 1.00 92.94 88 GLY A N 1
ATOM 636 C CA . GLY A 1 88 ? 1.248 -8.925 -20.324 1.00 92.94 88 GLY A CA 1
ATOM 637 C C . GLY A 1 88 ? 2.090 -9.310 -19.102 1.00 92.94 88 GLY A C 1
ATOM 638 O O . GLY A 1 88 ? 2.398 -10.487 -18.930 1.00 92.94 88 GLY A O 1
ATOM 639 N N . LEU A 1 89 ? 2.473 -8.346 -18.255 1.00 95.00 89 LEU A N 1
ATOM 640 C CA . LEU A 1 89 ? 3.390 -8.570 -17.131 1.00 95.00 89 LEU A CA 1
ATOM 641 C C . LEU A 1 89 ? 2.675 -8.937 -15.821 1.00 95.00 89 LEU A C 1
ATOM 643 O O . LEU A 1 89 ? 3.339 -9.291 -14.850 1.00 95.00 89 LEU A O 1
ATOM 647 N N . PHE A 1 90 ? 1.344 -8.842 -15.758 1.00 95.94 90 PHE A N 1
ATOM 648 C CA . PHE A 1 90 ? 0.561 -9.108 -14.547 1.00 95.94 90 PHE A CA 1
ATOM 649 C C . PHE A 1 90 ? -0.844 -9.637 -14.863 1.00 95.94 90 PHE A C 1
ATOM 651 O O . PHE A 1 90 ? -1.356 -9.480 -15.970 1.00 95.94 90 PHE A O 1
ATOM 658 N N . ASN A 1 91 ? -1.509 -10.235 -13.871 1.00 96.88 91 ASN A N 1
ATOM 659 C CA . ASN A 1 91 ? -2.895 -10.681 -14.005 1.00 96.88 91 ASN A CA 1
ATOM 660 C C . ASN A 1 91 ? -3.879 -9.496 -13.970 1.00 96.88 91 ASN A C 1
ATOM 662 O O . ASN A 1 91 ? -4.354 -9.101 -12.906 1.00 96.88 91 ASN A O 1
ATOM 666 N N . ASN A 1 92 ? -4.238 -8.951 -15.132 1.00 96.38 92 ASN A N 1
ATOM 667 C CA . ASN A 1 92 ? -5.156 -7.809 -15.239 1.00 96.38 92 ASN A CA 1
ATOM 668 C C . ASN A 1 92 ? -6.605 -8.080 -14.772 1.00 96.38 92 ASN A C 1
ATOM 670 O O . ASN A 1 92 ? -7.395 -7.146 -14.688 1.00 96.38 92 ASN A O 1
ATOM 674 N N . LYS A 1 93 ? -6.953 -9.324 -14.422 1.00 97.19 93 LYS A N 1
ATOM 675 C CA . LYS A 1 93 ? -8.248 -9.698 -13.821 1.00 97.19 93 LYS A CA 1
ATOM 676 C C . LYS A 1 93 ? -8.190 -9.820 -12.293 1.00 97.19 93 LYS A C 1
ATOM 678 O O . LYS A 1 93 ? -9.164 -10.239 -11.666 1.00 97.19 93 LYS A O 1
ATOM 683 N N . GLY A 1 94 ? -7.034 -9.533 -11.694 1.00 98.12 94 GLY A N 1
ATOM 684 C CA . GLY A 1 94 ? -6.776 -9.704 -10.269 1.00 98.12 94 GLY A CA 1
ATOM 685 C C . GLY A 1 94 ? -7.183 -8.514 -9.398 1.00 98.12 94 GLY A C 1
ATOM 686 O O . GLY A 1 94 ? -7.416 -7.400 -9.875 1.00 98.12 94 GLY A O 1
ATOM 687 N N . ARG A 1 95 ? -7.214 -8.723 -8.078 1.00 98.62 95 ARG A N 1
ATOM 688 C CA . ARG A 1 95 ? -7.247 -7.644 -7.078 1.00 98.62 95 ARG A CA 1
ATOM 689 C C . ARG A 1 95 ? -5.992 -6.778 -7.228 1.00 98.62 95 ARG A C 1
ATOM 691 O O . ARG A 1 95 ? -4.903 -7.210 -6.858 1.00 98.62 95 ARG A O 1
ATOM 698 N N . ALA A 1 96 ? -6.152 -5.577 -7.773 1.00 98.50 96 ALA A N 1
ATOM 699 C CA . ALA A 1 96 ? -5.154 -4.508 -7.786 1.00 98.50 96 ALA A CA 1
ATOM 700 C C . ALA A 1 96 ? -4.969 -3.90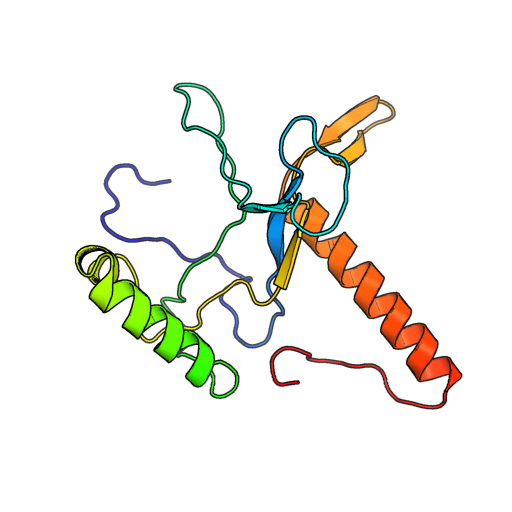6 -6.388 1.00 98.50 96 ALA A C 1
ATOM 702 O O . ALA A 1 96 ? -5.980 -3.727 -5.717 1.00 98.50 96 ALA A O 1
ATOM 703 N N . TYR A 1 97 ? -3.738 -3.609 -5.970 1.00 98.44 97 TYR A N 1
ATOM 704 C CA . TYR A 1 97 ? -3.362 -2.957 -4.704 1.00 98.44 97 TYR A CA 1
ATOM 705 C C . TYR A 1 97 ? -2.146 -2.025 -4.937 1.00 98.44 97 TYR A C 1
ATOM 707 O O . TYR A 1 97 ? -1.446 -2.214 -5.940 1.00 98.44 97 TYR A O 1
ATOM 715 N N . PRO A 1 98 ? -1.836 -1.066 -4.044 1.00 98.44 98 PRO A N 1
ATOM 716 C CA . PRO A 1 98 ? -2.456 -0.799 -2.739 1.00 98.44 98 PRO A CA 1
ATOM 717 C C . PRO A 1 98 ? -3.835 -0.119 -2.836 1.00 98.44 98 PRO A C 1
ATOM 719 O O . PRO A 1 98 ? -4.243 0.293 -3.917 1.00 98.44 98 PRO A O 1
ATOM 722 N N . ASP A 1 99 ? -4.551 -0.021 -1.710 1.00 98.38 99 ASP A N 1
ATOM 723 C CA . ASP A 1 99 ? -5.808 0.746 -1.599 1.00 98.38 99 ASP A CA 1
ATOM 724 C C . ASP A 1 99 ? -5.546 2.197 -1.174 1.00 98.38 99 ASP A C 1
ATOM 726 O O . ASP A 1 99 ? -6.228 3.116 -1.617 1.00 98.38 99 ASP A O 1
ATOM 730 N N . LEU A 1 100 ? -4.543 2.396 -0.314 1.00 98.00 100 LEU A N 1
ATOM 731 C CA . LEU A 1 100 ? -4.100 3.692 0.199 1.00 98.00 100 LEU A CA 1
ATOM 732 C C . LEU A 1 100 ? -2.579 3.798 0.081 1.00 98.00 100 LEU A C 1
ATOM 734 O O . LEU A 1 100 ? -1.882 2.805 -0.122 1.00 98.00 100 LEU A O 1
ATOM 738 N N . SER A 1 101 ? -2.024 4.993 0.222 1.00 97.62 101 SER A N 1
ATOM 739 C CA . SER A 1 101 ? -0.576 5.183 0.331 1.00 97.62 101 SER A CA 1
ATOM 740 C C . SER A 1 101 ? -0.268 6.308 1.307 1.00 97.62 101 SER A C 1
ATOM 742 O O . SER A 1 101 ? -1.095 7.197 1.506 1.00 97.62 101 SER A O 1
ATOM 744 N N . ALA A 1 102 ? 0.896 6.228 1.938 1.00 97.12 102 ALA A N 1
ATOM 745 C CA . ALA A 1 102 ? 1.432 7.259 2.817 1.00 97.12 102 ALA A CA 1
ATOM 746 C C . ALA A 1 102 ? 2.961 7.225 2.766 1.00 97.12 102 ALA A C 1
ATOM 748 O O . ALA A 1 102 ? 3.542 6.264 2.243 1.00 97.12 102 ALA A O 1
ATOM 749 N N . ASN A 1 103 ? 3.603 8.261 3.319 1.00 95.25 103 ASN A N 1
ATOM 750 C CA . ASN A 1 103 ? 5.058 8.356 3.338 1.00 95.25 103 ASN A CA 1
ATOM 751 C C . ASN A 1 103 ? 5.671 7.045 3.853 1.00 95.25 103 ASN A C 1
ATOM 753 O O . ASN A 1 103 ? 5.264 6.521 4.883 1.00 95.25 103 ASN A O 1
ATOM 757 N N . ALA A 1 104 ? 6.637 6.515 3.116 1.00 96.00 104 ALA A N 1
ATOM 758 C CA . ALA A 1 104 ? 7.357 5.282 3.399 1.00 96.00 104 ALA A CA 1
ATOM 759 C C . ALA A 1 104 ? 8.865 5.530 3.525 1.00 96.00 104 ALA A C 1
ATOM 761 O O . ALA A 1 104 ? 9.626 4.582 3.662 1.00 96.00 104 ALA A O 1
ATOM 762 N N . HIS A 1 105 ? 9.316 6.782 3.466 1.00 92.69 105 HIS A N 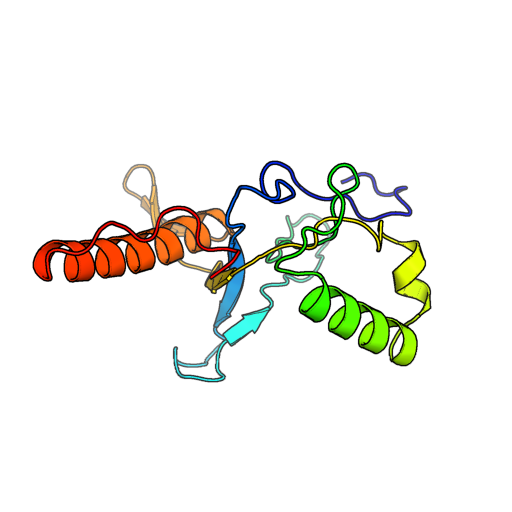1
ATOM 763 C CA . HIS A 1 105 ? 10.730 7.115 3.375 1.00 92.69 105 HIS A CA 1
ATOM 764 C C . HIS A 1 105 ? 11.198 7.953 4.571 1.00 92.69 105 HIS A C 1
ATOM 766 O O . HIS A 1 105 ? 10.528 8.910 4.964 1.00 92.69 105 HIS A O 1
ATOM 772 N N . ALA A 1 106 ? 12.368 7.603 5.111 1.00 90.56 106 ALA A N 1
ATOM 773 C CA . ALA A 1 106 ? 13.118 8.367 6.110 1.00 90.56 106 ALA A CA 1
ATOM 774 C C . ALA A 1 106 ? 12.329 8.747 7.379 1.00 90.56 106 ALA A C 1
ATOM 776 O O . ALA A 1 106 ? 12.408 9.874 7.869 1.00 90.56 106 ALA A O 1
ATOM 777 N N . PHE A 1 107 ? 11.597 7.793 7.954 1.00 91.69 107 PHE A N 1
ATOM 778 C CA . PHE A 1 107 ? 11.055 7.950 9.300 1.00 91.69 107 PHE A CA 1
ATOM 779 C C . PHE A 1 107 ? 12.188 8.008 10.316 1.00 91.69 107 PHE A C 1
ATOM 781 O O . PHE A 1 107 ? 13.011 7.098 10.370 1.00 91.69 107 PHE A O 1
ATOM 788 N N . LEU A 1 108 ? 12.206 9.030 11.171 1.00 93.62 108 LEU A N 1
ATOM 789 C CA . LEU A 1 108 ? 13.080 9.012 12.336 1.00 93.62 108 LEU A CA 1
ATOM 790 C C . LEU A 1 108 ? 12.557 7.972 13.327 1.00 93.62 108 LEU A C 1
ATOM 792 O O . LEU A 1 108 ? 11.429 8.065 13.809 1.00 93.62 108 LEU A O 1
ATOM 796 N N . THR A 1 109 ? 13.393 6.995 13.634 1.00 94.69 109 THR A N 1
ATOM 797 C CA . THR A 1 109 ? 13.077 5.911 14.564 1.00 94.69 109 THR A CA 1
ATOM 798 C C . THR A 1 109 ? 14.186 5.767 15.592 1.00 94.69 109 THR A C 1
ATOM 800 O O . THR A 1 109 ? 15.297 6.261 15.387 1.00 94.69 109 THR A O 1
ATOM 803 N N . VAL A 1 110 ? 13.864 5.108 16.702 1.00 95.69 110 VAL A N 1
ATOM 804 C CA . VAL A 1 110 ? 14.839 4.690 17.707 1.00 95.69 110 VAL A CA 1
ATOM 805 C C . VAL A 1 110 ? 14.838 3.173 17.723 1.00 95.69 110 VAL A C 1
ATOM 807 O O . VAL A 1 110 ? 13.816 2.576 18.058 1.00 95.69 110 VAL A O 1
ATOM 810 N N . ASP A 1 111 ? 15.964 2.576 17.357 1.00 93.06 111 ASP A N 1
ATOM 811 C CA . ASP A 1 111 ? 16.165 1.131 17.380 1.00 93.06 111 ASP A CA 1
ATOM 812 C C . ASP A 1 111 ? 17.320 0.808 18.328 1.00 93.06 111 ASP A C 1
ATOM 814 O O . ASP A 1 111 ? 18.393 1.404 18.233 1.00 93.06 111 ASP A O 1
ATOM 818 N N . GLU A 1 112 ? 17.056 -0.040 19.321 1.00 94.31 112 GLU A N 1
ATOM 819 C CA . GLU A 1 112 ? 18.006 -0.391 20.391 1.00 94.31 112 GLU A CA 1
ATOM 820 C C . GLU A 1 112 ? 18.716 0.825 21.038 1.00 94.31 112 GLU A C 1
ATOM 822 O O . GLU A 1 112 ? 19.895 0.789 21.387 1.00 94.31 112 GLU A O 1
ATOM 827 N N . GLY A 1 113 ? 17.991 1.939 21.201 1.00 95.69 113 GLY A N 1
ATOM 828 C CA . GLY A 1 113 ? 18.510 3.184 21.789 1.00 95.69 113 GLY A CA 1
ATOM 829 C C . GLY A 1 113 ? 19.258 4.104 20.816 1.00 95.69 113 GLY A C 1
ATOM 830 O O . GLY A 1 113 ? 19.686 5.186 21.217 1.00 95.69 113 GLY A O 1
ATOM 831 N N . SER A 1 114 ? 19.378 3.723 19.543 1.00 95.19 114 SER A N 1
ATOM 832 C CA . SER A 1 114 ? 20.034 4.512 18.498 1.00 95.19 114 SER A CA 1
ATOM 833 C C . SER A 1 114 ? 19.018 5.178 17.575 1.00 95.19 114 SER A C 1
ATOM 835 O O . SER A 1 114 ? 18.098 4.535 17.076 1.00 95.19 114 SER A O 1
ATOM 837 N N . PHE A 1 115 ? 19.195 6.475 17.318 1.00 95.69 115 PHE A N 1
ATOM 838 C CA . PHE A 1 115 ? 18.377 7.207 16.352 1.00 95.69 115 PHE A CA 1
ATOM 839 C C . PHE A 1 115 ? 18.840 6.918 14.926 1.00 95.69 115 PHE A C 1
ATOM 841 O O . PHE A 1 115 ? 20.029 7.021 14.623 1.00 95.69 115 PHE A O 1
ATOM 848 N N .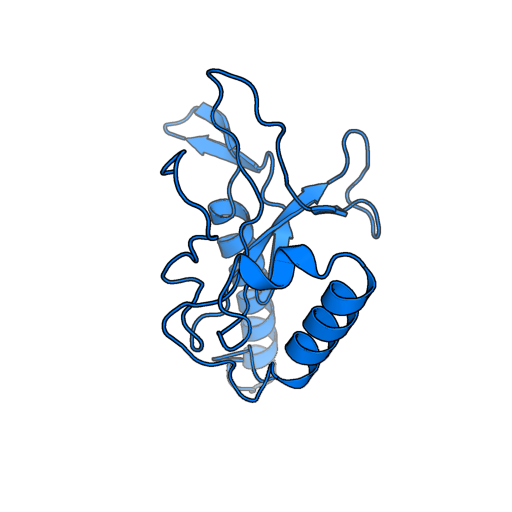 GLY A 1 116 ? 17.895 6.638 14.033 1.00 93.69 116 GLY A N 1
ATOM 849 C CA . GLY A 1 116 ? 18.198 6.430 12.624 1.00 93.69 116 GLY A CA 1
ATOM 850 C C . GLY A 1 116 ? 16.983 6.609 11.715 1.00 93.69 116 GLY A C 1
ATOM 851 O O . GLY A 1 116 ? 15.842 6.421 12.159 1.00 93.69 116 GLY A O 1
ATOM 852 N N . PRO A 1 117 ? 17.209 6.993 10.446 1.00 91.38 117 PRO A N 1
ATOM 853 C CA . PRO A 1 117 ? 16.165 6.972 9.441 1.00 91.38 117 PRO A CA 1
ATOM 854 C C . PRO A 1 117 ? 15.853 5.523 9.054 1.00 91.38 117 PRO A C 1
ATOM 856 O O . PRO A 1 117 ? 16.752 4.758 8.717 1.00 91.38 117 PRO A O 1
ATOM 859 N N . ASN A 1 118 ? 14.574 5.171 9.052 1.00 91.12 118 ASN A N 1
ATOM 860 C CA . ASN A 1 118 ? 14.073 3.902 8.549 1.00 91.12 118 ASN A CA 1
ATOM 861 C C . ASN A 1 118 ? 13.035 4.144 7.449 1.00 91.12 118 ASN A C 1
ATOM 863 O O . ASN A 1 118 ? 12.229 5.075 7.515 1.00 91.12 118 ASN A O 1
ATOM 867 N N . SER A 1 119 ? 13.054 3.289 6.432 1.00 92.62 119 SER A N 1
ATOM 868 C CA . SER A 1 119 ? 12.158 3.353 5.276 1.00 92.62 119 SER A CA 1
ATOM 869 C C . SER A 1 119 ? 11.436 2.019 5.096 1.00 92.62 119 SER A C 1
ATOM 871 O O . SER A 1 119 ? 11.882 0.974 5.566 1.00 92.62 119 SER A O 1
ATOM 873 N N . GLY A 1 120 ? 10.294 2.044 4.424 1.00 94.31 120 GLY A N 1
ATOM 874 C CA . GLY A 1 120 ? 9.432 0.894 4.214 1.00 94.31 120 GLY A CA 1
ATOM 875 C C . GLY A 1 120 ? 7.957 1.262 4.273 1.00 94.31 120 GLY A C 1
ATOM 876 O O . GLY A 1 120 ? 7.528 2.123 5.044 1.00 94.31 120 GLY A O 1
ATOM 877 N N . THR A 1 121 ? 7.137 0.510 3.539 1.00 97.06 121 THR A N 1
ATOM 878 C CA . THR A 1 121 ? 5.677 0.524 3.729 1.00 97.06 121 THR A CA 1
ATOM 879 C C . THR A 1 121 ? 5.272 0.080 5.141 1.00 97.06 121 THR A C 1
ATOM 881 O O . THR A 1 121 ? 4.172 0.397 5.594 1.00 97.06 121 THR A O 1
ATOM 884 N N . SER A 1 122 ? 6.179 -0.574 5.878 1.00 96.12 122 SER A N 1
ATOM 885 C CA . SER A 1 122 ? 6.078 -0.823 7.320 1.00 96.12 122 SER A CA 1
ATOM 886 C C . SER A 1 122 ? 5.957 0.452 8.158 1.00 96.12 122 SER A C 1
ATOM 888 O O . SER A 1 122 ? 5.372 0.380 9.230 1.00 96.12 122 SER A O 1
ATOM 890 N N . GLY A 1 123 ? 6.469 1.601 7.696 1.00 95.75 123 GLY A N 1
ATOM 891 C CA . GLY A 1 123 ? 6.244 2.909 8.327 1.00 95.75 123 GLY A CA 1
ATOM 892 C C . GLY A 1 123 ? 4.926 3.553 7.880 1.00 95.75 123 GLY A C 1
ATOM 893 O O . GLY A 1 123 ? 4.157 4.035 8.707 1.00 95.75 123 GLY A O 1
ATOM 894 N N . ALA A 1 124 ? 4.599 3.459 6.587 1.00 97.69 124 ALA A N 1
ATOM 895 C CA . ALA A 1 124 ? 3.343 3.975 6.030 1.00 97.69 124 ALA A CA 1
ATOM 896 C C . ALA A 1 124 ? 2.093 3.309 6.642 1.00 97.69 124 ALA A C 1
ATOM 898 O O . ALA A 1 124 ? 1.089 3.966 6.924 1.00 97.69 124 ALA A O 1
ATOM 899 N N . THR A 1 125 ? 2.154 1.995 6.875 1.00 98.19 125 THR A N 1
ATOM 900 C CA . THR A 1 125 ? 1.042 1.192 7.409 1.00 98.19 125 THR A CA 1
ATOM 901 C C . THR A 1 125 ? 0.545 1.685 8.780 1.00 98.19 125 THR A C 1
ATOM 903 O O . THR A 1 125 ? -0.644 2.000 8.890 1.00 98.19 125 THR A O 1
ATOM 906 N N . PRO A 1 126 ? 1.387 1.807 9.830 1.00 97.94 126 PRO A N 1
ATOM 907 C CA . PRO A 1 126 ? 0.962 2.344 11.121 1.00 97.94 126 PRO A CA 1
ATOM 908 C C . PRO A 1 126 ? 0.592 3.831 11.061 1.00 97.94 126 PRO A C 1
ATOM 910 O O . PRO A 1 126 ? -0.266 4.255 11.836 1.00 97.94 126 PRO A O 1
ATOM 913 N N . THR A 1 127 ? 1.147 4.624 10.135 1.00 97.62 127 THR A N 1
ATOM 914 C CA . THR A 1 127 ? 0.679 6.003 9.906 1.00 97.62 127 THR A CA 1
ATOM 915 C C . THR A 1 127 ? -0.793 6.023 9.486 1.00 97.62 127 THR A C 1
ATOM 917 O O . THR A 1 127 ? -1.607 6.684 10.134 1.00 97.62 127 THR A O 1
ATOM 920 N N . VAL A 1 128 ? -1.172 5.250 8.462 1.00 98.38 128 VAL A N 1
ATOM 921 C CA . VAL A 1 128 ? -2.573 5.153 8.011 1.00 98.38 128 VAL A CA 1
ATOM 922 C C . VAL A 1 128 ? -3.470 4.559 9.102 1.00 98.38 128 VAL A C 1
ATOM 924 O O . VAL A 1 128 ? -4.558 5.078 9.355 1.00 98.38 128 VAL A O 1
ATOM 927 N N . ALA A 1 129 ? -3.009 3.521 9.806 1.00 98.38 129 ALA A N 1
ATOM 928 C CA . ALA A 1 129 ? -3.753 2.928 10.918 1.00 98.38 129 ALA A CA 1
ATOM 929 C C . ALA A 1 129 ? -4.022 3.935 12.053 1.00 98.38 129 ALA A C 1
ATOM 931 O O . ALA A 1 129 ? -5.112 3.936 12.631 1.00 98.38 129 ALA A O 1
ATOM 932 N N . SER A 1 130 ? -3.069 4.826 12.343 1.00 98.50 130 SER A N 1
ATOM 933 C CA . SER A 1 130 ? -3.228 5.873 13.360 1.00 98.50 130 SER A CA 1
ATOM 934 C C . SER A 1 130 ? -4.294 6.890 12.951 1.00 98.50 130 SER A C 1
ATOM 936 O O . SER A 1 130 ? -5.150 7.238 13.760 1.00 98.50 130 SER A O 1
ATOM 938 N N . ILE A 1 131 ? -4.321 7.297 11.677 1.00 98.50 131 ILE A N 1
ATOM 939 C CA . ILE A 1 131 ? -5.369 8.181 11.138 1.00 98.50 131 ILE A CA 1
ATOM 940 C C . ILE A 1 131 ? -6.749 7.525 11.279 1.00 98.50 131 ILE A C 1
ATOM 942 O O . ILE A 1 131 ? -7.681 8.141 11.792 1.00 98.50 131 ILE A O 1
ATOM 946 N N . ILE A 1 132 ? -6.883 6.255 10.884 1.00 98.50 132 ILE A N 1
ATOM 947 C CA . ILE A 1 132 ? -8.143 5.505 11.017 1.00 98.50 132 ILE A CA 1
ATOM 948 C C . ILE A 1 132 ? -8.554 5.367 12.491 1.00 98.50 132 ILE A C 1
ATOM 950 O O . ILE A 1 132 ? -9.740 5.449 12.814 1.00 98.50 132 ILE A O 1
ATOM 954 N N . THR A 1 133 ? -7.591 5.195 13.397 1.00 98.69 133 THR A N 1
ATOM 955 C CA . THR A 1 133 ? -7.842 5.151 14.844 1.00 98.69 133 THR A CA 1
ATOM 956 C C . THR A 1 133 ? -8.434 6.468 15.343 1.00 98.69 133 THR A C 1
ATOM 958 O O . THR A 1 133 ? -9.451 6.437 16.030 1.00 98.69 133 THR A O 1
ATOM 961 N N . LEU A 1 134 ? -7.892 7.617 14.926 1.00 98.75 134 LEU A N 1
ATOM 962 C CA . LEU A 1 134 ? -8.448 8.935 15.267 1.00 98.75 134 LEU A CA 1
ATOM 963 C C . LEU A 1 134 ? -9.854 9.141 14.684 1.00 98.75 134 LEU A C 1
ATOM 965 O O . LEU A 1 134 ? -10.735 9.691 15.342 1.00 98.75 134 LEU A O 1
ATOM 969 N N . VAL A 1 135 ? -10.105 8.651 13.466 1.00 98.56 135 VAL A N 1
ATOM 970 C CA . VAL A 1 135 ? -11.456 8.659 12.880 1.00 98.56 135 VAL A CA 1
ATOM 971 C C . VAL A 1 135 ? -12.419 7.817 13.721 1.00 98.56 135 VAL A C 1
ATOM 973 O O . VAL A 1 135 ? -13.553 8.233 13.962 1.00 98.56 135 VAL A O 1
ATOM 976 N N . ASN A 1 136 ? -11.994 6.638 14.176 1.00 98.75 136 ASN A N 1
ATOM 977 C CA . ASN A 1 136 ? -12.811 5.790 15.039 1.00 98.75 136 ASN A CA 1
ATOM 978 C C . ASN A 1 136 ? -13.074 6.434 16.401 1.00 98.75 136 ASN A C 1
ATOM 980 O O . ASN A 1 136 ? -14.210 6.368 16.860 1.00 98.75 136 ASN A O 1
ATOM 984 N N . ASP A 1 137 ? -12.080 7.087 16.999 1.00 98.81 137 ASP A N 1
ATOM 985 C CA . ASP A 1 137 ? -12.236 7.842 18.245 1.00 98.81 137 ASP A CA 1
ATOM 986 C C . ASP A 1 137 ? -13.329 8.915 18.112 1.00 98.81 137 ASP A C 1
ATOM 988 O O . ASP A 1 137 ? -14.335 8.885 18.825 1.00 98.81 137 ASP A O 1
ATOM 992 N N . ALA A 1 138 ? -13.235 9.764 17.083 1.00 98.75 138 ALA A N 1
ATOM 993 C CA . ALA A 1 138 ? -14.242 10.788 16.806 1.00 98.75 138 ALA A CA 1
ATOM 994 C C . ALA A 1 138 ? -15.643 10.199 16.539 1.00 98.75 138 ALA A C 1
ATOM 996 O O . ALA A 1 138 ? -16.663 10.766 16.939 1.00 98.75 138 ALA A O 1
ATOM 997 N N . ARG A 1 139 ? -15.725 9.044 15.866 1.00 98.62 139 ARG A N 1
ATOM 998 C CA . ARG A 1 139 ? -16.997 8.344 15.626 1.00 98.62 139 ARG A CA 1
ATOM 999 C C . ARG A 1 139 ? -17.606 7.822 16.921 1.00 98.62 139 ARG A C 1
ATOM 1001 O O . ARG A 1 139 ? -18.805 8.012 17.120 1.00 98.62 139 ARG A O 1
ATOM 1008 N N . LEU A 1 140 ? -16.807 7.197 17.779 1.00 98.75 140 LEU A N 1
ATOM 1009 C CA . LEU A 1 140 ? -17.255 6.669 19.066 1.00 98.75 140 LEU A CA 1
ATOM 1010 C C . LEU A 1 140 ? -17.717 7.799 19.993 1.00 98.75 140 LEU A C 1
ATOM 1012 O O . LEU A 1 140 ? -18.787 7.681 20.588 1.00 98.75 140 LEU A O 1
ATOM 1016 N N . ALA A 1 141 ? -16.995 8.924 20.029 1.00 98.69 141 ALA A N 1
ATOM 1017 C CA . ALA A 1 141 ? -17.405 10.125 20.761 1.00 98.69 141 ALA A CA 1
ATOM 1018 C C . ALA A 1 141 ? -18.767 10.673 20.288 1.00 98.69 141 ALA A C 1
ATOM 1020 O O . ALA A 1 141 ? -19.545 11.198 21.080 1.00 98.69 141 ALA A O 1
ATOM 1021 N N . ALA A 1 142 ? -19.091 10.495 19.005 1.00 98.69 142 ALA A N 1
ATOM 1022 C CA . ALA A 1 142 ? -20.383 10.846 18.419 1.00 98.69 142 ALA A CA 1
ATOM 1023 C C . ALA A 1 142 ? -21.439 9.718 18.491 1.00 98.69 142 ALA A C 1
ATOM 1025 O O . ALA A 1 142 ? -22.453 9.786 17.793 1.00 98.69 142 ALA A O 1
ATOM 1026 N N . GLY A 1 143 ? -21.206 8.650 19.264 1.00 98.56 143 GLY A N 1
ATOM 1027 C CA . GLY A 1 143 ? -22.130 7.517 19.403 1.00 98.56 143 GLY A CA 1
ATOM 1028 C C . GLY A 1 143 ? -22.250 6.622 18.159 1.00 98.56 143 GLY A C 1
ATOM 1029 O O . GLY A 1 143 ? -23.198 5.846 18.040 1.00 98.56 143 GLY A O 1
ATOM 1030 N N . LYS A 1 144 ? -21.314 6.719 17.206 1.00 98.69 144 LYS A N 1
ATOM 1031 C CA . LYS A 1 144 ? -21.268 5.898 15.983 1.00 98.69 144 LYS A CA 1
ATOM 1032 C C . LYS A 1 144 ? -20.370 4.673 16.178 1.00 98.69 144 LYS A C 1
ATOM 1034 O O . LYS A 1 144 ? -19.459 4.665 16.996 1.00 98.69 144 LYS A O 1
ATOM 1039 N N . LYS A 1 145 ? -20.581 3.636 15.360 1.00 98.44 145 LYS A N 1
ATOM 1040 C CA . LYS A 1 145 ? -19.710 2.445 15.308 1.00 98.44 145 LYS A CA 1
ATOM 1041 C C . LYS A 1 145 ? -18.379 2.743 14.593 1.00 98.44 145 LYS A C 1
ATOM 1043 O O . LYS A 1 145 ? -18.378 3.619 13.720 1.00 98.44 145 LYS A O 1
ATOM 1048 N N . PRO A 1 146 ? -17.292 1.994 14.865 1.00 98.38 146 PRO A N 1
ATOM 1049 C CA . PRO A 1 146 ? -16.047 2.062 14.094 1.00 98.38 146 PRO A CA 1
ATOM 1050 C C . PRO A 1 146 ? -16.257 1.832 12.590 1.00 98.38 146 PRO A C 1
ATOM 1052 O O . PRO A 1 146 ? -17.269 1.260 12.182 1.00 98.38 146 PRO A O 1
ATOM 1055 N N . VAL A 1 147 ? -15.304 2.269 11.765 1.00 98.06 147 VAL A N 1
ATOM 1056 C CA . VAL A 1 147 ? -15.388 2.166 10.295 1.00 98.06 147 VAL A CA 1
ATOM 1057 C C . VAL A 1 147 ? -15.278 0.730 9.772 1.00 98.06 147 VAL A C 1
ATOM 1059 O O . VAL A 1 147 ? -15.830 0.430 8.721 1.00 98.06 147 VAL A O 1
ATOM 1062 N N . GLY A 1 148 ? -14.623 -0.173 10.510 1.00 97.19 148 GLY A N 1
ATOM 1063 C CA . GLY A 1 148 ? -14.463 -1.570 10.101 1.00 97.19 148 GLY A CA 1
ATOM 1064 C C . GLY A 1 148 ? -13.660 -1.715 8.804 1.00 97.19 148 GLY A C 1
ATOM 1065 O O . GLY A 1 148 ? -12.594 -1.122 8.664 1.00 97.19 148 GLY A O 1
ATOM 1066 N N . PHE A 1 149 ? -14.159 -2.530 7.873 1.00 97.69 149 PHE A N 1
ATOM 1067 C CA . PHE A 1 149 ? -13.545 -2.723 6.559 1.00 97.69 149 PHE A CA 1
ATOM 1068 C C . PHE A 1 149 ? -13.856 -1.540 5.635 1.00 97.69 149 PHE A C 1
ATOM 1070 O O . PHE A 1 149 ? -15.014 -1.323 5.283 1.00 97.69 149 PHE A O 1
ATOM 1077 N N . ILE A 1 150 ? -12.818 -0.799 5.238 1.00 97.56 150 ILE A N 1
ATOM 1078 C CA . ILE A 1 150 ? -12.976 0.500 4.566 1.00 97.56 150 ILE A CA 1
ATOM 1079 C C . ILE A 1 150 ? -12.836 0.475 3.044 1.00 97.56 150 ILE A C 1
ATOM 1081 O O . ILE A 1 150 ? -13.188 1.458 2.409 1.00 97.56 150 ILE A O 1
ATOM 1085 N N . ASN A 1 151 ? -12.360 -0.613 2.433 1.00 97.56 151 ASN A N 1
ATOM 1086 C CA . ASN A 1 151 ? -12.147 -0.629 0.979 1.00 97.56 151 ASN A CA 1
ATOM 1087 C C . ASN A 1 151 ? -13.432 -0.417 0.145 1.00 97.56 151 ASN A C 1
ATOM 1089 O O . ASN A 1 151 ? -13.312 0.143 -0.940 1.00 97.56 151 ASN A O 1
ATOM 1093 N N . PRO A 1 152 ? -14.638 -0.855 0.578 1.00 96.56 152 PRO A N 1
ATOM 1094 C CA . PRO A 1 152 ? -15.867 -0.619 -0.184 1.00 96.56 152 PRO A CA 1
ATOM 1095 C C . PRO A 1 152 ? -16.505 0.764 -0.005 1.00 96.56 152 PRO A C 1
ATOM 1097 O O . PRO A 1 152 ? -17.537 1.002 -0.632 1.00 96.56 152 PRO A O 1
ATOM 1100 N N . ALA A 1 153 ? -15.990 1.586 0.915 1.00 79.12 153 ALA A N 1
ATOM 1101 C CA . ALA A 1 153 ? -16.658 2.787 1.418 1.00 79.12 153 ALA A CA 1
ATOM 1102 C C . ALA A 1 153 ? -16.440 4.033 0.549 1.00 79.12 153 ALA A C 1
ATOM 1104 O O . ALA A 1 153 ? -15.379 4.133 -0.107 1.00 79.12 153 ALA A O 1
#

Sequence (153 aa):
MNPGATQFAPAWPASCPWVTAVGGTQVKAGASAVPGAEEVWNEAIVPGVAFFSGGGGFSNRFPTPAYQQQTVQGYLNGLQKSDPARLGLFNNKGRAYPDLSANAHAFLTVDEGSFGPNSGTSGATPTVASIITLVNDARLAAGKKPVGFINPA

Organism: NCBI:txid117069

Foldseek 3Di:
DPPPQQADDADPPQQPPQDQHEFAWAQAPPDDPDPPRIGWQWDDDDPPDDTDTRGWAFDPPAFADPLCPVVLVVVQVVCCVPPVVCPVRHDSRGHTDNLYYDHFWFDFDADPNDTGGHGDCVVGVVVVVVVLVVVQVVQVVVVHHRPRRPSND